Protein AF-A0A5J4Q464-F1 (afdb_monomer_lite)

Structure (mmCIF, N/CA/C/O backbone):
data_AF-A0A5J4Q464-F1
#
_entry.id   AF-A0A5J4Q464-F1
#
loop_
_atom_site.group_PDB
_atom_site.id
_atom_site.type_symbol
_atom_site.label_atom_id
_atom_site.label_alt_id
_atom_site.label_comp_id
_atom_site.label_asym_id
_atom_site.label_entity_id
_atom_site.label_seq_id
_atom_site.pdbx_PDB_ins_code
_atom_site.Cartn_x
_atom_site.Cartn_y
_atom_site.Cartn_z
_atom_site.occupancy
_atom_site.B_iso_or_equiv
_atom_site.auth_seq_id
_atom_site.auth_comp_id
_atom_site.auth_asym_id
_atom_site.auth_atom_id
_atom_site.pdbx_PDB_model_num
ATOM 1 N N . SER A 1 1 ? -6.619 9.725 0.819 1.00 70.69 1 SER A N 1
ATOM 2 C CA . SER A 1 1 ? -7.103 9.983 -0.571 1.00 70.69 1 SER A CA 1
ATOM 3 C C . SER A 1 1 ? -8.636 9.989 -0.669 1.00 70.69 1 SER A C 1
ATOM 5 O O . SER A 1 1 ? -9.279 9.175 -0.016 1.00 70.69 1 SER A O 1
ATOM 7 N N . GLN A 1 2 ? -9.242 10.879 -1.477 1.00 83.56 2 GLN A N 1
ATOM 8 C CA . GLN A 1 2 ? -10.710 10.979 -1.644 1.00 83.56 2 GLN A CA 1
ATOM 9 C C . GLN A 1 2 ? -11.309 10.023 -2.693 1.00 83.56 2 GLN A C 1
ATOM 11 O O . GLN A 1 2 ? -12.518 9.801 -2.689 1.00 83.56 2 GLN A O 1
ATOM 16 N N . TYR A 1 3 ? -10.480 9.440 -3.566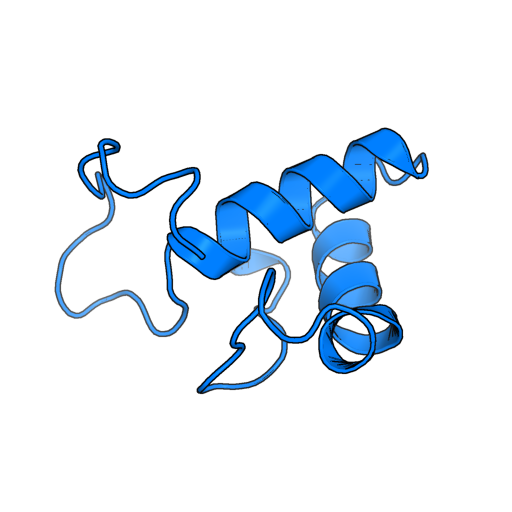 1.00 85.62 3 TYR A N 1
ATOM 17 C CA . TYR A 1 3 ? -10.936 8.668 -4.731 1.00 85.62 3 TYR A CA 1
ATOM 18 C C . TYR A 1 3 ? -11.731 7.404 -4.365 1.00 85.62 3 TYR A C 1
ATOM 20 O O . TYR A 1 3 ? -12.610 6.999 -5.116 1.00 85.62 3 TYR A O 1
ATOM 28 N N . PHE A 1 4 ? -11.467 6.815 -3.194 1.00 86.00 4 PHE A N 1
ATOM 29 C CA . PHE A 1 4 ? -12.074 5.553 -2.750 1.00 86.00 4 PHE A CA 1
ATOM 30 C C . PHE A 1 4 ? -13.027 5.706 -1.556 1.00 86.00 4 PHE A C 1
ATOM 32 O O . PHE A 1 4 ? -13.402 4.717 -0.938 1.00 86.00 4 PHE A O 1
ATOM 39 N N . ARG A 1 5 ? -13.447 6.933 -1.214 1.00 83.06 5 ARG A N 1
ATOM 40 C CA . ARG A 1 5 ? -14.279 7.186 -0.020 1.00 83.06 5 ARG A CA 1
ATOM 41 C C . ARG A 1 5 ? -15.656 6.495 -0.067 1.00 83.06 5 ARG A C 1
ATOM 43 O O . ARG A 1 5 ? -16.239 6.261 0.982 1.00 83.06 5 ARG A O 1
ATOM 50 N N . GLY A 1 6 ? -16.171 6.186 -1.259 1.00 88.56 6 GLY A N 1
ATOM 51 C CA . GLY A 1 6 ? -17.451 5.489 -1.442 1.00 88.56 6 GLY A CA 1
ATOM 52 C C . GLY A 1 6 ? -17.370 3.961 -1.384 1.00 88.56 6 GLY A C 1
ATOM 53 O O . GLY A 1 6 ? -18.401 3.310 -1.522 1.00 88.56 6 GLY A O 1
ATOM 54 N N . ILE A 1 7 ? -16.175 3.386 -1.220 1.00 91.69 7 ILE A N 1
ATOM 55 C CA . ILE A 1 7 ? -16.001 1.937 -1.104 1.00 91.69 7 ILE A CA 1
ATOM 56 C C . ILE A 1 7 ? -16.105 1.562 0.370 1.00 91.69 7 ILE A C 1
ATOM 58 O O . ILE A 1 7 ? -15.283 1.981 1.185 1.00 91.69 7 ILE A O 1
ATOM 62 N N . GLU A 1 8 ? -17.120 0.769 0.701 1.00 93.38 8 GLU A N 1
ATOM 63 C CA . GLU A 1 8 ? -17.204 0.125 2.006 1.00 93.38 8 GLU A CA 1
ATOM 64 C C . GLU A 1 8 ? -16.041 -0.858 2.161 1.00 93.38 8 GLU A C 1
ATOM 66 O O . GLU A 1 8 ? -15.737 -1.607 1.235 1.00 93.38 8 GLU A O 1
ATOM 71 N N . ASP A 1 9 ? -15.368 -0.834 3.312 1.00 94.06 9 ASP A N 1
ATOM 72 C CA . ASP A 1 9 ? -14.235 -1.716 3.570 1.00 94.06 9 ASP A CA 1
ATOM 73 C C . ASP A 1 9 ? -14.735 -3.126 3.922 1.00 94.06 9 ASP A C 1
ATOM 75 O O . ASP A 1 9 ? -15.258 -3.317 5.022 1.00 94.06 9 ASP A O 1
ATOM 79 N N . PRO A 1 10 ? -14.580 -4.129 3.030 1.00 93.38 10 PRO A N 1
ATOM 80 C CA . PRO A 1 10 ? -15.115 -5.467 3.268 1.00 93.38 10 PRO A CA 1
ATOM 81 C C . PRO A 1 10 ? -14.252 -6.269 4.252 1.00 93.38 10 PRO A C 1
ATOM 83 O O . PRO A 1 10 ? -14.579 -7.409 4.593 1.00 93.38 10 PRO A O 1
ATOM 86 N N . ARG A 1 11 ? -13.100 -5.726 4.665 1.00 93.88 11 ARG A N 1
ATOM 87 C CA . ARG A 1 11 ? -12.146 -6.423 5.522 1.00 93.88 11 ARG A CA 1
ATOM 88 C C . ARG A 1 11 ? -12.628 -6.396 6.971 1.00 93.88 11 ARG A C 1
ATOM 90 O O . ARG A 1 11 ? -13.348 -5.508 7.416 1.00 93.88 11 ARG A O 1
ATOM 97 N N . VAL A 1 12 ? -12.201 -7.389 7.746 1.00 94.75 12 VAL A N 1
ATOM 98 C CA . VAL A 1 12 ? -12.656 -7.528 9.134 1.00 94.75 12 VAL A CA 1
ATOM 99 C C . VAL A 1 12 ? -12.108 -6.402 10.010 1.00 94.75 12 VAL A C 1
ATOM 101 O O . VAL A 1 12 ? -10.895 -6.276 10.197 1.00 94.75 12 VAL A O 1
ATOM 104 N N . GLN A 1 13 ? -13.023 -5.629 10.598 1.00 90.62 13 GLN A N 1
ATOM 105 C CA . GLN A 1 13 ? -12.703 -4.542 11.520 1.00 90.62 13 GLN A CA 1
ATOM 106 C C . GLN A 1 13 ? -11.796 -5.022 12.664 1.00 90.62 13 GLN A C 1
ATOM 108 O O . GLN A 1 13 ? -11.939 -6.129 13.181 1.00 90.62 13 GLN A O 1
ATOM 113 N N . GLY A 1 14 ? -10.816 -4.196 13.038 1.00 89.75 14 GLY A N 1
ATOM 114 C CA . GLY A 1 14 ? -9.832 -4.525 14.077 1.00 89.75 14 GLY A CA 1
ATOM 115 C C . GLY A 1 14 ? -8.731 -5.509 13.652 1.00 89.75 14 GLY A C 1
ATOM 116 O O . GLY A 1 14 ? -7.783 -5.702 14.410 1.00 89.75 14 GLY A O 1
ATOM 117 N N . ARG A 1 15 ? -8.794 -6.093 12.444 1.00 91.12 15 ARG A N 1
ATOM 118 C CA . ARG A 1 15 ? -7.721 -6.940 11.877 1.00 91.12 15 ARG A CA 1
ATOM 119 C C . ARG A 1 15 ? -6.921 -6.261 10.762 1.00 91.12 15 ARG A C 1
ATOM 121 O O . ARG A 1 15 ? -6.043 -6.883 10.173 1.00 91.12 15 ARG A O 1
ATOM 128 N N . CYS A 1 16 ? -7.183 -4.985 10.492 1.00 93.38 16 CYS A N 1
ATOM 129 C CA . CYS A 1 16 ? -6.521 -4.227 9.434 1.00 93.38 16 CYS A CA 1
ATOM 130 C C . CYS A 1 16 ? -5.564 -3.194 10.026 1.00 93.38 16 CYS A C 1
ATOM 132 O O . CYS A 1 16 ? -5.991 -2.267 10.709 1.00 93.38 16 CYS A O 1
ATOM 134 N N . ARG A 1 17 ? -4.266 -3.334 9.732 1.00 94.88 17 ARG A N 1
ATOM 135 C CA . ARG A 1 17 ? -3.250 -2.331 10.098 1.00 94.88 17 ARG A CA 1
ATOM 136 C C . ARG A 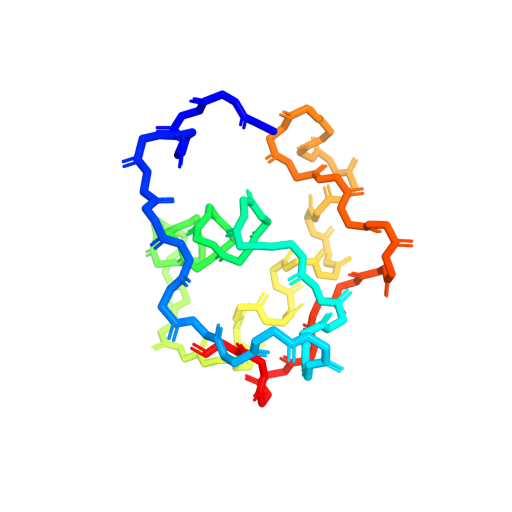1 17 ? -3.071 -1.248 9.036 1.00 94.88 17 ARG A C 1
ATOM 138 O O . ARG A 1 17 ? -2.623 -0.161 9.363 1.00 94.88 17 ARG A O 1
ATOM 145 N N . HIS A 1 18 ? -3.421 -1.516 7.781 1.00 95.81 18 HIS A N 1
ATOM 146 C CA . HIS A 1 18 ? -3.235 -0.572 6.678 1.00 95.81 18 HIS A CA 1
ATOM 147 C C . HIS A 1 18 ? -4.58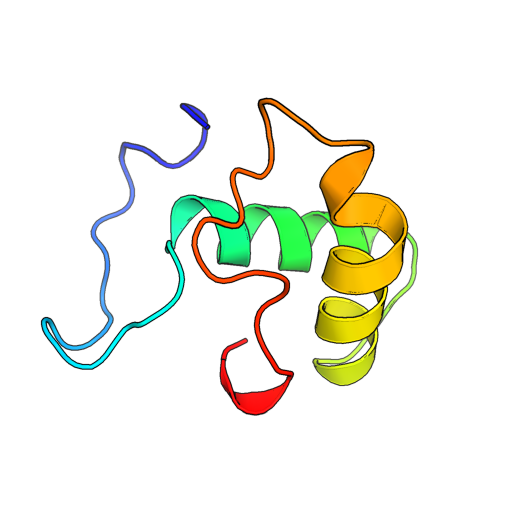3 -0.084 6.141 1.00 95.81 18 HIS A C 1
ATOM 149 O O . HIS A 1 18 ? -5.554 -0.851 6.053 1.00 95.81 18 HIS A O 1
ATOM 155 N N . LEU A 1 19 ? -4.637 1.202 5.791 1.00 94.38 19 LEU A N 1
ATOM 156 C CA . LEU A 1 19 ? -5.836 1.851 5.272 1.00 94.38 19 LEU A CA 1
ATOM 157 C C . LEU A 1 19 ? -6.221 1.244 3.921 1.00 94.38 19 LEU A C 1
ATOM 159 O O . LEU A 1 19 ? -5.366 1.076 3.052 1.00 94.38 19 LEU A O 1
ATOM 163 N N . LEU A 1 20 ? -7.510 0.962 3.708 1.00 95.00 20 LEU A N 1
ATOM 164 C CA . LEU A 1 20 ? -7.980 0.495 2.397 1.00 95.00 20 LEU A CA 1
ATOM 165 C C . LEU A 1 20 ? -7.675 1.533 1.308 1.00 95.00 20 LEU A C 1
ATOM 167 O O . LEU A 1 20 ? -7.293 1.183 0.194 1.00 95.00 20 LEU A O 1
ATOM 171 N N . SER A 1 21 ? -7.761 2.816 1.671 1.00 94.06 21 SER A N 1
ATOM 172 C CA . SER A 1 21 ? -7.421 3.950 0.814 1.00 94.06 21 SER A CA 1
ATOM 173 C C . SER A 1 21 ? -5.942 4.045 0.438 1.00 94.06 21 SER A C 1
ATOM 175 O O . SER A 1 21 ? -5.638 4.837 -0.446 1.00 94.06 21 SER A O 1
ATOM 177 N N . ASP A 1 22 ? -5.054 3.275 1.074 1.00 95.25 22 ASP A N 1
ATOM 178 C CA . ASP A 1 22 ? -3.655 3.129 0.658 1.00 95.25 22 ASP A CA 1
ATOM 179 C C . ASP A 1 22 ? -3.447 1.862 -0.177 1.00 95.25 22 ASP A C 1
ATOM 181 O O . ASP A 1 22 ? -2.716 1.884 -1.164 1.00 95.25 22 ASP A O 1
ATOM 185 N N . ILE A 1 23 ? -4.118 0.764 0.185 1.00 96.06 23 ILE A N 1
ATOM 186 C CA . ILE A 1 23 ? -3.990 -0.529 -0.503 1.00 96.06 23 ILE A CA 1
ATOM 187 C C . ILE A 1 23 ? -4.475 -0.435 -1.949 1.00 96.06 23 ILE A C 1
ATOM 189 O O . ILE A 1 23 ? -3.745 -0.813 -2.862 1.00 96.06 23 ILE A O 1
ATOM 193 N N . LEU A 1 24 ? -5.684 0.091 -2.171 1.00 96.00 24 LEU A N 1
ATOM 194 C CA . LEU A 1 24 ? -6.282 0.139 -3.508 1.00 96.00 24 LEU A CA 1
ATOM 195 C C . LEU A 1 24 ? -5.448 0.969 -4.504 1.00 96.00 24 LEU A C 1
ATOM 197 O O . LEU A 1 24 ? -5.124 0.446 -5.573 1.00 96.00 24 LEU A O 1
ATOM 201 N N . PRO A 1 25 ? -5.046 2.222 -4.199 1.00 95.94 25 PRO A N 1
ATOM 202 C CA . PRO A 1 25 ? -4.186 2.969 -5.107 1.00 95.94 25 PRO A CA 1
ATOM 203 C C . PRO A 1 25 ? -2.782 2.374 -5.238 1.00 95.94 25 PRO A C 1
ATOM 205 O O . PRO A 1 25 ? -2.246 2.411 -6.339 1.00 95.94 25 PRO A O 1
ATOM 208 N N . ALA A 1 26 ? -2.186 1.801 -4.185 1.00 96.62 26 ALA A N 1
ATOM 209 C CA . ALA A 1 26 ? -0.877 1.155 -4.312 1.00 96.62 26 ALA A CA 1
ATOM 210 C C . ALA A 1 26 ? -0.929 -0.052 -5.266 1.00 96.62 26 ALA A C 1
ATOM 212 O O . ALA A 1 26 ? -0.087 -0.149 -6.160 1.00 96.62 26 ALA A O 1
ATOM 213 N N . ALA A 1 27 ? -1.947 -0.910 -5.148 1.00 97.56 27 ALA A N 1
ATOM 214 C CA . ALA A 1 27 ? -2.162 -2.032 -6.062 1.00 97.56 27 ALA A CA 1
ATOM 215 C C . ALA A 1 27 ? -2.395 -1.557 -7.504 1.00 97.56 27 ALA A C 1
ATOM 217 O O . ALA A 1 27 ? -1.748 -2.034 -8.437 1.00 97.56 27 ALA A O 1
ATOM 218 N N . LEU A 1 28 ? -3.266 -0.559 -7.689 1.00 97.00 28 LEU A N 1
ATOM 219 C CA . LEU A 1 28 ? -3.559 0.007 -9.005 1.00 97.00 28 LEU A CA 1
ATOM 220 C C . LEU A 1 28 ? -2.311 0.614 -9.657 1.00 97.00 28 LEU A C 1
ATOM 222 O O . LEU A 1 28 ? -2.012 0.312 -10.809 1.00 97.00 28 LEU A O 1
ATOM 226 N N . CYS A 1 29 ? -1.572 1.458 -8.936 1.00 96.94 29 CYS A N 1
ATOM 227 C CA . CYS A 1 29 ? -0.357 2.072 -9.460 1.00 96.94 29 CYS A CA 1
ATOM 228 C C . CYS A 1 29 ? 0.702 1.022 -9.805 1.00 96.94 29 CYS A C 1
ATOM 230 O O . CYS A 1 29 ? 1.335 1.145 -10.849 1.00 96.94 29 CYS A O 1
ATOM 232 N N . THR A 1 30 ? 0.842 -0.025 -8.989 1.00 98.31 30 THR A N 1
ATOM 233 C CA . THR A 1 30 ? 1.752 -1.143 -9.269 1.00 98.31 30 THR A CA 1
ATOM 234 C C . THR A 1 30 ? 1.445 -1.762 -10.630 1.00 98.31 30 THR A C 1
ATOM 236 O O . THR A 1 30 ? 2.330 -1.783 -11.489 1.00 98.31 30 THR A O 1
ATOM 239 N N . TYR A 1 31 ? 0.184 -2.139 -10.875 1.00 98.12 31 TYR A N 1
ATOM 240 C CA . TYR A 1 31 ? -0.248 -2.686 -12.167 1.00 98.12 31 TYR A CA 1
ATOM 241 C C . TYR A 1 31 ? -0.057 -1.708 -13.328 1.00 98.12 31 TYR A C 1
ATOM 243 O O . TYR A 1 31 ? 0.417 -2.100 -14.393 1.00 98.12 31 TYR A O 1
ATOM 251 N N . LEU A 1 32 ? -0.363 -0.421 -13.131 1.00 97.94 32 LEU A N 1
ATOM 252 C CA . LEU A 1 32 ? -0.144 0.607 -14.156 1.00 97.94 32 LEU A CA 1
ATOM 253 C C . LEU A 1 32 ? 1.341 0.789 -14.505 1.00 97.94 32 LEU A C 1
ATOM 255 O O . LEU A 1 32 ? 1.660 1.210 -15.614 1.00 97.94 32 LEU A O 1
ATOM 259 N N . THR A 1 33 ? 2.242 0.468 -13.577 1.00 97.25 33 THR A N 1
ATOM 260 C CA . THR A 1 33 ? 3.698 0.521 -13.784 1.00 97.25 33 THR A CA 1
ATOM 261 C C . THR A 1 33 ? 4.327 -0.823 -14.158 1.00 97.25 33 THR A C 1
ATOM 263 O O . THR A 1 33 ? 5.549 -0.914 -14.244 1.00 97.25 33 THR A O 1
ATOM 266 N N . GLY A 1 34 ? 3.513 -1.848 -14.428 1.00 97.75 34 GLY A N 1
ATOM 267 C CA . GLY A 1 34 ? 3.971 -3.150 -14.917 1.00 97.75 34 GLY A CA 1
ATOM 268 C C . GLY A 1 34 ? 4.348 -4.167 -13.838 1.00 97.75 34 GLY A C 1
ATOM 269 O O . GLY A 1 34 ? 4.841 -5.235 -14.191 1.00 97.75 34 GLY A O 1
ATOM 270 N N . GLY A 1 35 ? 4.110 -3.871 -12.557 1.00 98.25 35 GLY A N 1
ATOM 271 C CA . GLY A 1 35 ? 4.149 -4.890 -11.507 1.00 98.25 35 GLY A CA 1
ATOM 272 C C . GLY A 1 35 ? 2.948 -5.831 -11.624 1.00 98.25 35 GLY A C 1
ATOM 273 O O . GLY A 1 35 ? 1.888 -5.434 -12.115 1.00 98.25 35 GLY A O 1
ATOM 274 N N . VAL A 1 36 ? 3.114 -7.083 -11.211 1.00 97.56 36 VAL A N 1
ATOM 275 C CA . VAL A 1 36 ? 2.147 -8.158 -11.486 1.00 97.56 36 VAL A CA 1
ATOM 276 C C . VAL A 1 36 ? 1.673 -8.901 -10.243 1.00 97.56 36 VAL A C 1
ATOM 278 O O . VAL A 1 36 ? 0.615 -9.534 -10.297 1.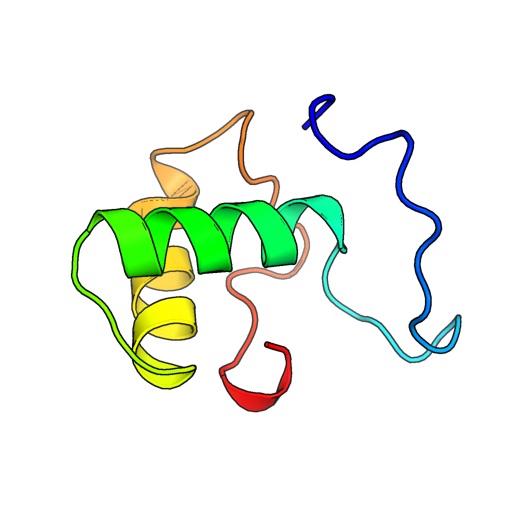00 97.56 36 VAL A O 1
ATOM 281 N N . ASP A 1 37 ? 2.404 -8.811 -9.134 1.00 98.19 37 ASP A N 1
ATOM 282 C CA . ASP A 1 37 ? 2.106 -9.563 -7.918 1.00 98.19 37 ASP A CA 1
ATOM 283 C C . ASP A 1 37 ? 2.119 -8.704 -6.639 1.00 98.19 37 ASP A C 1
ATOM 285 O O . ASP A 1 37 ? 2.335 -7.491 -6.652 1.00 98.19 37 ASP A O 1
ATOM 289 N N . TYR A 1 38 ? 1.848 -9.343 -5.501 1.00 98.31 38 TYR A N 1
ATOM 290 C CA . TYR A 1 38 ? 1.803 -8.677 -4.199 1.00 98.31 38 TYR A CA 1
ATOM 291 C C . TYR A 1 38 ? 3.180 -8.240 -3.684 1.00 98.31 38 TYR A C 1
ATOM 293 O O . TYR A 1 38 ? 3.269 -7.309 -2.877 1.00 98.31 38 TYR A O 1
ATOM 301 N N . GLN A 1 39 ? 4.259 -8.884 -4.138 1.00 98.50 39 GLN A N 1
ATOM 302 C CA . GLN A 1 39 ? 5.617 -8.459 -3.803 1.00 98.50 39 GLN A CA 1
ATOM 303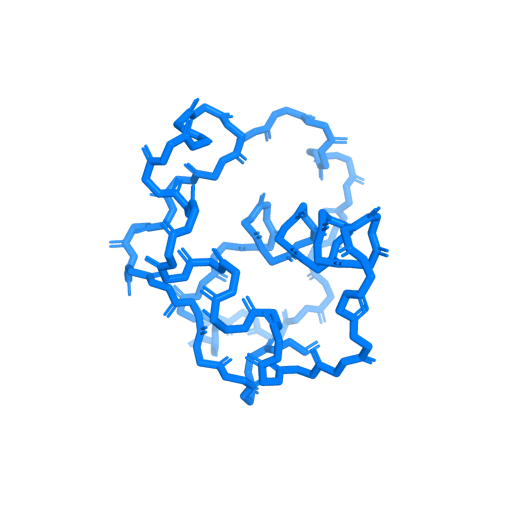 C C . GLN A 1 39 ? 5.934 -7.146 -4.513 1.00 98.50 39 GLN A C 1
ATOM 305 O O . GLN A 1 39 ? 6.435 -6.217 -3.875 1.00 98.50 39 GLN A O 1
ATOM 310 N N . ASP A 1 40 ? 5.546 -7.019 -5.780 1.00 98.62 40 ASP A N 1
ATOM 311 C CA . ASP A 1 40 ? 5.656 -5.773 -6.530 1.00 98.62 40 ASP A CA 1
ATOM 312 C C . ASP A 1 40 ? 4.862 -4.649 -5.856 1.00 98.62 40 ASP A C 1
ATOM 314 O O . ASP A 1 40 ? 5.354 -3.526 -5.764 1.00 98.62 40 ASP A O 1
ATOM 318 N N . MET A 1 41 ? 3.676 -4.939 -5.308 1.00 98.62 41 MET A N 1
ATOM 319 C CA . MET A 1 41 ? 2.876 -3.939 -4.584 1.00 98.62 41 MET A CA 1
ATOM 320 C C . MET A 1 41 ? 3.556 -3.465 -3.300 1.00 98.62 41 MET A C 1
ATOM 322 O O . MET A 1 41 ? 3.582 -2.263 -3.008 1.00 98.62 41 MET A O 1
ATOM 326 N N . HIS A 1 42 ? 4.150 -4.394 -2.546 1.00 98.38 42 HIS A N 1
ATOM 327 C CA . HIS A 1 42 ? 4.952 -4.053 -1.376 1.00 98.38 42 HIS A CA 1
ATOM 328 C C . HIS A 1 42 ? 6.150 -3.173 -1.757 1.00 98.38 42 HIS A C 1
ATOM 330 O O . HIS A 1 42 ? 6.367 -2.124 -1.141 1.00 98.38 42 HIS A O 1
ATOM 336 N N . LEU A 1 43 ? 6.907 -3.574 -2.784 1.00 98.38 43 LEU A N 1
ATOM 337 C CA . LEU A 1 43 ? 8.074 -2.837 -3.270 1.00 98.38 43 LEU A CA 1
ATOM 338 C C . LEU A 1 43 ? 7.683 -1.453 -3.792 1.00 98.38 43 LEU A C 1
ATOM 340 O O . LEU A 1 43 ? 8.309 -0.460 -3.424 1.00 98.38 43 LEU A O 1
ATOM 344 N N . PHE A 1 44 ? 6.592 -1.349 -4.549 1.00 98.38 44 PHE A N 1
ATOM 345 C CA . PHE A 1 44 ? 6.065 -0.074 -5.022 1.00 98.38 44 PHE A CA 1
ATOM 346 C C . PHE A 1 44 ? 5.727 0.860 -3.854 1.00 98.38 44 PHE A C 1
ATOM 348 O O . PHE A 1 44 ? 6.186 2.006 -3.815 1.00 98.38 44 PHE A O 1
ATOM 355 N N . ALA A 1 45 ? 4.962 0.381 -2.868 1.00 97.75 45 ALA A N 1
ATOM 356 C CA . ALA A 1 45 ? 4.594 1.182 -1.703 1.00 97.75 45 ALA A CA 1
ATOM 357 C C . ALA A 1 45 ? 5.825 1.602 -0.880 1.00 97.75 45 ALA A C 1
ATOM 359 O O . ALA A 1 45 ? 5.882 2.727 -0.377 1.00 97.75 45 ALA A O 1
ATOM 360 N N . LYS A 1 46 ? 6.829 0.728 -0.773 1.00 97.88 46 LYS A N 1
ATOM 361 C CA . LYS A 1 46 ? 8.085 0.994 -0.065 1.00 97.88 46 LYS A CA 1
ATOM 362 C C . LYS A 1 46 ? 8.950 2.039 -0.773 1.00 97.88 46 LYS A C 1
ATOM 364 O O . LYS A 1 46 ? 9.437 2.962 -0.116 1.00 97.88 46 LYS A O 1
ATOM 369 N N . ASP A 1 47 ? 9.102 1.924 -2.088 1.00 97.56 47 ASP A N 1
ATOM 370 C CA . ASP A 1 47 ? 10.063 2.716 -2.861 1.00 97.56 47 ASP A CA 1
ATOM 371 C C . ASP A 1 47 ? 9.463 4.028 -3.381 1.00 97.56 47 ASP A C 1
ATOM 373 O O . ASP A 1 47 ? 10.150 5.051 -3.458 1.00 97.56 47 ASP A O 1
ATOM 377 N N . ARG A 1 48 ? 8.168 4.024 -3.722 1.00 96.50 48 ARG A N 1
ATOM 378 C CA . ARG A 1 48 ? 7.457 5.161 -4.335 1.00 96.50 48 ARG A CA 1
ATOM 379 C C . ARG A 1 48 ? 6.408 5.789 -3.429 1.00 96.50 48 ARG A C 1
ATOM 381 O O . ARG A 1 48 ? 6.036 6.937 -3.658 1.00 96.50 48 ARG A O 1
ATOM 388 N N . GLY A 1 49 ? 5.971 5.107 -2.369 1.00 94.69 49 GLY A N 1
ATOM 389 C CA . GLY A 1 49 ? 4.877 5.577 -1.512 1.00 94.69 49 GLY A CA 1
ATOM 390 C C . GLY A 1 49 ? 5.097 6.971 -0.922 1.00 94.69 49 GLY A C 1
ATOM 391 O O . GLY A 1 49 ? 4.202 7.810 -0.960 1.00 94.69 49 GLY A O 1
ATOM 392 N N . LYS A 1 50 ? 6.325 7.274 -0.480 1.00 92.88 50 LYS A N 1
ATOM 393 C CA . LYS A 1 50 ? 6.687 8.608 0.037 1.00 92.88 50 LYS A CA 1
ATOM 394 C C . LYS A 1 50 ? 6.611 9.719 -1.015 1.00 92.88 50 LYS A C 1
ATOM 396 O O . LYS A 1 50 ? 6.436 10.874 -0.648 1.00 92.88 50 LYS A O 1
ATOM 401 N N . GLN A 1 51 ? 6.774 9.391 -2.296 1.00 95.12 51 GLN A N 1
ATOM 402 C CA . GLN A 1 51 ? 6.699 10.354 -3.400 1.00 95.12 51 GLN A CA 1
ATOM 403 C C . GLN A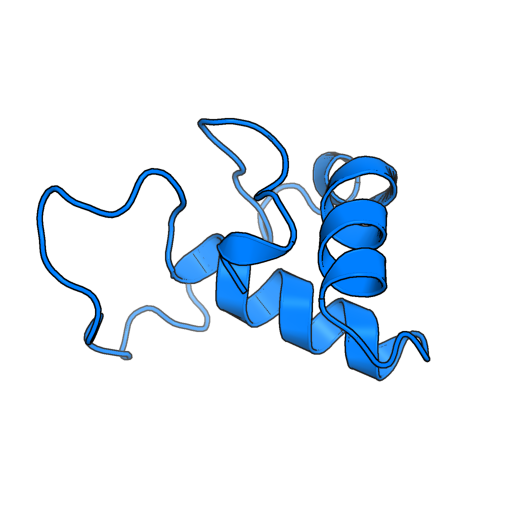 1 51 ? 5.244 10.654 -3.794 1.00 95.12 51 GLN A C 1
ATOM 405 O O . GLN A 1 51 ? 4.982 11.653 -4.454 1.00 95.12 51 GLN A O 1
ATOM 410 N N . LEU A 1 52 ? 4.301 9.812 -3.363 1.00 94.38 52 LEU A N 1
ATOM 411 C CA . LEU A 1 52 ? 2.873 9.894 -3.668 1.00 94.38 52 LEU A CA 1
ATOM 412 C C . LEU A 1 52 ? 2.059 10.448 -2.486 1.00 94.38 52 LEU A C 1
ATOM 414 O O . LEU A 1 52 ? 0.908 10.056 -2.279 1.00 94.38 52 LEU A O 1
ATOM 418 N N . GLN A 1 53 ? 2.647 11.361 -1.706 1.00 87.69 53 GLN A N 1
ATOM 419 C CA . GLN A 1 53 ? 1.954 12.021 -0.596 1.00 87.69 53 GLN A CA 1
ATOM 420 C C . GLN A 1 53 ? 0.644 12.666 -1.072 1.00 87.69 53 GLN A C 1
ATOM 422 O O . GLN A 1 53 ? 0.594 13.342 -2.097 1.00 87.69 53 GLN A O 1
ATOM 427 N N . GLY A 1 54 ? -0.435 12.422 -0.326 1.00 88.88 54 GLY A N 1
ATOM 428 C CA . GLY A 1 54 ? -1.799 12.843 -0.670 1.00 88.88 54 GLY A CA 1
ATOM 429 C C . GLY A 1 54 ? -2.604 11.777 -1.423 1.00 88.88 54 GLY A C 1
ATOM 430 O O . GLY A 1 54 ? -3.824 11.692 -1.239 1.00 88.88 54 GLY A O 1
ATOM 431 N N . LEU A 1 55 ? -1.937 10.913 -2.198 1.00 93.75 55 LEU A N 1
ATOM 432 C CA . LEU A 1 55 ? -2.546 9.693 -2.734 1.00 93.75 55 LEU A CA 1
ATOM 433 C C . LEU A 1 55 ? -2.409 8.530 -1.744 1.00 93.75 55 LEU A C 1
ATOM 435 O O . LEU A 1 55 ? -3.405 7.858 -1.483 1.00 93.75 55 LEU A O 1
ATOM 439 N N . LEU A 1 56 ? -1.209 8.347 -1.185 1.00 95.19 56 LEU A N 1
ATOM 440 C CA . LEU A 1 56 ? -0.882 7.350 -0.166 1.00 95.19 56 LEU A CA 1
ATOM 441 C C . LEU A 1 56 ? -0.489 8.047 1.145 1.00 95.19 56 LEU A C 1
ATOM 443 O O . LEU A 1 56 ? 0.347 8.954 1.146 1.00 95.19 56 LEU A O 1
ATOM 447 N N . GLU A 1 57 ? -1.102 7.633 2.251 1.00 94.19 57 GLU A N 1
ATOM 448 C CA . GLU A 1 57 ? -0.855 8.161 3.600 1.00 94.19 57 GLU A CA 1
ATOM 449 C C . GLU A 1 57 ? 0.151 7.291 4.365 1.00 94.19 57 GLU A C 1
ATOM 451 O O . GLU A 1 57 ? 1.069 7.819 4.993 1.00 94.19 57 GLU A O 1
ATOM 456 N N . LEU A 1 58 ? 0.028 5.963 4.260 1.00 95.31 58 LEU A N 1
ATOM 457 C CA . LEU A 1 58 ? 0.940 4.965 4.830 1.00 95.31 58 LEU A CA 1
ATOM 458 C C . LEU A 1 58 ? 1.237 5.181 6.329 1.00 95.31 58 LEU A C 1
ATOM 460 O O . LEU A 1 58 ? 2.407 5.173 6.726 1.00 95.31 58 LEU A O 1
ATOM 464 N N . PRO A 1 59 ? 0.212 5.320 7.198 1.00 94.56 59 PRO A N 1
ATOM 465 C CA . PRO A 1 59 ? 0.408 5.644 8.616 1.00 94.56 59 PRO A CA 1
ATOM 466 C C . PRO A 1 59 ? 1.233 4.593 9.372 1.00 94.56 59 PRO A C 1
ATOM 468 O O . PRO A 1 59 ? 1.886 4.911 10.360 1.00 94.56 59 PRO A O 1
ATOM 471 N N . ASN A 1 60 ? 1.232 3.350 8.883 1.00 95.44 60 ASN A N 1
ATOM 472 C CA . ASN A 1 60 ? 1.990 2.225 9.432 1.00 95.44 60 ASN A CA 1
ATOM 473 C C . ASN A 1 60 ? 3.100 1.748 8.477 1.00 95.44 60 ASN A C 1
ATOM 475 O O . ASN A 1 60 ? 3.504 0.588 8.514 1.00 95.44 60 ASN A O 1
ATOM 479 N N . GLY A 1 61 ? 3.576 2.634 7.599 1.00 95.81 61 GLY A N 1
ATOM 480 C CA . GLY A 1 61 ? 4.534 2.301 6.549 1.00 95.81 61 GLY A CA 1
ATOM 481 C C . GLY A 1 61 ? 3.920 1.501 5.397 1.00 95.81 61 GLY A C 1
ATOM 482 O O . GLY A 1 61 ? 2.698 1.376 5.274 1.00 95.81 61 GLY A O 1
ATOM 483 N N . ALA A 1 62 ? 4.792 0.985 4.527 1.00 97.12 62 ALA A N 1
ATOM 484 C CA . ALA A 1 62 ? 4.395 0.187 3.372 1.00 97.12 62 ALA A CA 1
ATOM 485 C C . ALA A 1 62 ? 3.696 -1.112 3.822 1.00 97.12 62 ALA A C 1
ATOM 487 O O . ALA A 1 62 ? 4.257 -1.822 4.663 1.00 97.12 62 ALA A O 1
ATOM 488 N N . PRO A 1 63 ? 2.514 -1.452 3.274 1.00 97.50 63 PRO A N 1
ATOM 489 C CA . PRO A 1 63 ? 1.866 -2.718 3.581 1.00 97.50 63 PRO A CA 1
ATOM 490 C C . PRO A 1 63 ? 2.746 -3.887 3.119 1.00 97.50 63 PRO A C 1
ATOM 492 O O . PRO A 1 63 ? 3.323 -3.802 2.032 1.00 97.50 63 PRO A O 1
ATOM 495 N N . PRO A 1 64 ? 2.899 -4.959 3.913 1.00 97.19 64 PRO A N 1
ATOM 496 C CA . PRO A 1 64 ? 3.569 -6.174 3.459 1.00 97.19 64 PRO A CA 1
ATOM 497 C C . PRO A 1 64 ? 2.747 -6.865 2.363 1.00 97.19 64 PRO A C 1
ATOM 499 O O . PRO A 1 64 ? 1.541 -6.648 2.271 1.00 97.19 64 PRO A O 1
ATOM 502 N N . ALA A 1 65 ? 3.386 -7.726 1.568 1.00 97.69 65 ALA A N 1
ATOM 503 C CA . ALA A 1 65 ? 2.732 -8.439 0.467 1.00 97.69 65 ALA A CA 1
ATOM 504 C C . ALA A 1 65 ? 1.459 -9.186 0.912 1.00 97.69 65 ALA A C 1
ATOM 506 O O . ALA A 1 65 ? 0.435 -9.065 0.258 1.00 97.69 65 ALA A O 1
ATOM 507 N N . ASP A 1 66 ? 1.475 -9.830 2.085 1.00 95.62 66 ASP A N 1
ATOM 508 C CA . ASP A 1 66 ? 0.326 -10.563 2.653 1.00 95.62 66 ASP A CA 1
ATOM 509 C C . ASP A 1 66 ? -0.894 -9.678 3.001 1.00 95.62 66 ASP A C 1
ATOM 511 O O . ASP A 1 66 ? -1.909 -10.172 3.490 1.00 95.62 66 ASP A O 1
ATOM 515 N N . THR A 1 67 ? -0.784 -8.353 2.846 1.00 94.94 67 THR A N 1
ATOM 516 C CA . THR A 1 67 ? -1.887 -7.402 3.065 1.00 94.94 67 THR A CA 1
ATOM 517 C C . THR A 1 67 ? -2.684 -7.091 1.794 1.00 94.94 67 THR A C 1
ATOM 519 O O . THR A 1 67 ? -3.822 -6.629 1.921 1.00 94.94 67 THR A O 1
ATOM 522 N N . PHE A 1 68 ? -2.089 -7.282 0.615 1.00 93.56 68 PHE A N 1
ATOM 523 C CA . PHE A 1 68 ? -2.703 -7.008 -0.689 1.00 93.56 68 PHE A CA 1
ATOM 524 C C . PHE A 1 68 ? -3.523 -8.203 -1.189 1.00 93.56 68 PHE A C 1
ATOM 526 O O . PHE A 1 68 ? -4.523 -7.948 -1.899 1.00 93.56 68 PHE A O 1
#

Sequence (68 aa):
SQYFRGIEDPRVQGRCRHLLSDILPAALCTYLTGGVDYQDMHLFAKDRGKQLQGLLELPNGAPPADTF

pLDDT: mean 94.45, std 4.64, range [70.69, 98.62]

InterPro domains:
  IPR032806 H repeat-associated protein, N-terminal [PF13808] (2-68)

Foldseek 3Di:
DPPCPPDDDPDDPPPDPADPLQQVVLVVVLVVVPHDALQSSQVSQQPCVVVPPPSHDQPVGRDHSVND

Secondary structure (DSSP, 8-state):
--TTTTS---SPTTS--S-HHHHHHHHHHHHHTT--SHHHHHHHHHHHGGGGBTTB--TTSSPPGGG-

Radius of gyration: 11.2 Å; chains: 1; bounding box: 28×23×29 Å

Organism: NCBI:txid433724